Protein AF-A0A8S9PWS1-F1 (afdb_monomer)

Structure (mmCIF, N/CA/C/O backbone):
data_AF-A0A8S9PWS1-F1
#
_entry.id   AF-A0A8S9PWS1-F1
#
loop_
_atom_site.group_PDB
_atom_site.id
_atom_site.type_symbol
_atom_site.label_atom_id
_atom_site.label_alt_id
_atom_site.label_comp_id
_atom_site.label_asym_id
_atom_site.label_entity_id
_atom_site.label_seq_id
_atom_site.pdbx_PDB_ins_code
_atom_site.Cartn_x
_atom_site.Cartn_y
_atom_site.Cartn_z
_atom_site.occupancy
_atom_site.B_iso_or_equiv
_atom_site.auth_seq_id
_atom_site.auth_comp_id
_atom_site.auth_asym_id
_atom_site.auth_atom_id
_atom_site.pdbx_PDB_model_num
ATOM 1 N N . MET A 1 1 ? 21.330 3.662 -21.863 1.00 76.12 1 MET A N 1
ATOM 2 C CA . MET A 1 1 ? 21.332 4.357 -20.553 1.00 76.12 1 MET A CA 1
ATOM 3 C C . MET A 1 1 ? 19.961 4.320 -19.877 1.00 76.12 1 MET A C 1
ATOM 5 O O . MET A 1 1 ? 19.910 4.034 -18.689 1.00 76.12 1 MET A O 1
ATOM 9 N N . GLU A 1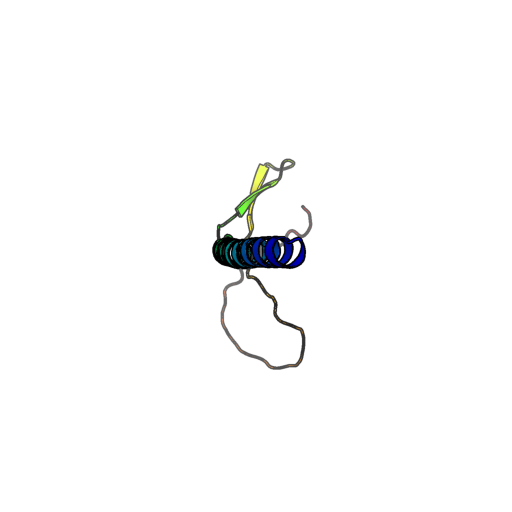 2 ? 18.857 4.512 -20.604 1.00 87.88 2 GLU A N 1
ATOM 10 C CA . GLU A 1 2 ? 17.488 4.497 -20.046 1.00 87.88 2 GLU A CA 1
ATOM 11 C C . GLU A 1 2 ? 17.085 3.185 -19.358 1.00 87.88 2 GLU A C 1
ATOM 13 O O . GLU A 1 2 ? 16.516 3.223 -18.272 1.00 87.88 2 GLU A O 1
ATOM 18 N N . CYS A 1 3 ? 17.438 2.019 -19.913 1.00 91.94 3 CYS A N 1
ATOM 19 C CA . CYS A 1 3 ? 17.090 0.737 -19.288 1.00 91.94 3 CYS A CA 1
ATOM 20 C C . CYS A 1 3 ? 17.711 0.558 -17.893 1.00 91.94 3 CYS A C 1
ATOM 22 O O . CYS A 1 3 ? 17.064 0.027 -16.997 1.00 91.94 3 CYS A O 1
ATOM 24 N N . GLU A 1 4 ? 18.949 1.015 -17.687 1.00 95.62 4 GLU A N 1
ATOM 25 C CA . GLU A 1 4 ? 19.621 0.933 -16.382 1.00 95.62 4 GLU A CA 1
ATOM 26 C C . GLU A 1 4 ? 19.025 1.918 -15.372 1.00 95.62 4 GLU A C 1
ATOM 28 O O . GLU A 1 4 ? 18.888 1.601 -14.191 1.00 95.62 4 GLU A O 1
ATOM 33 N N . TYR A 1 5 ? 18.609 3.095 -15.842 1.00 95.44 5 TYR A N 1
ATOM 34 C CA . TYR A 1 5 ? 17.887 4.058 -15.018 1.00 95.44 5 TYR A CA 1
ATOM 35 C C . TYR A 1 5 ? 16.519 3.513 -14.582 1.00 95.44 5 TYR A C 1
ATOM 37 O O . TYR A 1 5 ? 16.212 3.511 -13.390 1.00 95.44 5 TYR A O 1
ATOM 45 N N . LEU A 1 6 ? 15.737 2.967 -15.518 1.00 96.88 6 LEU A N 1
ATOM 46 C CA . LEU A 1 6 ? 14.439 2.359 -15.226 1.00 96.88 6 LEU A CA 1
ATOM 47 C C . LEU A 1 6 ? 14.576 1.188 -14.249 1.00 96.88 6 LEU A C 1
ATOM 49 O O . LEU A 1 6 ? 13.828 1.121 -13.279 1.00 96.88 6 LEU A O 1
ATOM 53 N N . LYS A 1 7 ? 15.567 0.305 -14.436 1.00 96.62 7 LYS A N 1
ATOM 54 C CA . LYS A 1 7 ? 15.844 -0.796 -13.496 1.00 96.62 7 LYS A CA 1
ATOM 55 C C . LYS A 1 7 ? 16.094 -0.293 -12.074 1.00 96.62 7 LYS A C 1
ATOM 57 O O . LYS A 1 7 ? 15.535 -0.852 -11.133 1.00 96.62 7 LYS A O 1
ATOM 62 N N . LYS A 1 8 ? 16.899 0.763 -11.908 1.00 97.31 8 LYS A N 1
ATOM 63 C CA . LYS A 1 8 ? 17.146 1.376 -10.592 1.00 97.31 8 LYS A CA 1
ATOM 64 C C . LYS A 1 8 ? 15.867 1.958 -9.995 1.00 97.31 8 LYS A C 1
ATOM 66 O O . LYS A 1 8 ? 15.582 1.703 -8.831 1.00 97.31 8 LYS A O 1
ATOM 71 N N . LEU A 1 9 ? 15.080 2.680 -10.796 1.00 97.38 9 LEU A N 1
ATOM 72 C CA . LEU A 1 9 ? 13.819 3.278 -10.357 1.00 97.38 9 LEU A CA 1
ATOM 73 C C . LEU A 1 9 ? 12.820 2.209 -9.886 1.00 97.38 9 LEU A C 1
ATOM 75 O O . LEU A 1 9 ? 12.263 2.321 -8.797 1.00 97.38 9 LEU A O 1
ATOM 79 N N . PHE A 1 10 ? 12.643 1.140 -10.669 1.00 97.88 10 PHE A N 1
ATOM 80 C CA . PHE A 1 10 ? 11.785 0.013 -10.304 1.00 97.88 10 PHE A CA 1
ATOM 81 C C . PHE A 1 10 ? 12.294 -0.725 -9.065 1.00 97.88 10 PHE A C 1
ATOM 83 O O . PHE A 1 10 ? 11.486 -1.138 -8.235 1.00 97.88 10 PHE A O 1
ATOM 90 N N . GLY A 1 11 ? 13.614 -0.863 -8.912 1.00 97.94 11 GLY A N 1
ATOM 91 C CA . GLY A 1 11 ? 14.226 -1.420 -7.707 1.00 97.94 11 GLY A CA 1
ATOM 92 C C . GLY A 1 11 ? 13.863 -0.616 -6.457 1.00 97.94 11 GLY A C 1
ATOM 93 O O . GLY A 1 11 ? 13.336 -1.182 -5.499 1.00 97.94 11 GLY A O 1
ATOM 94 N N . SER A 1 12 ? 14.063 0.703 -6.496 1.00 97.88 12 SER A N 1
ATOM 95 C CA . SER A 1 12 ? 13.716 1.600 -5.388 1.00 97.88 12 SER A CA 1
ATOM 96 C C . SER A 1 12 ? 12.219 1.583 -5.079 1.00 97.88 12 SER A C 1
ATOM 98 O O . SER A 1 12 ? 11.833 1.437 -3.922 1.00 97.88 12 SER A O 1
ATOM 100 N N . LEU A 1 13 ? 11.367 1.670 -6.105 1.00 98.31 13 LEU A N 1
ATOM 101 C CA . LEU A 1 13 ? 9.914 1.674 -5.932 1.00 98.31 13 LEU A CA 1
ATOM 102 C C . LEU A 1 13 ? 9.410 0.361 -5.314 1.00 98.31 13 LEU A C 1
ATOM 104 O O . LEU A 1 13 ? 8.516 0.375 -4.470 1.00 98.31 13 LEU A O 1
ATOM 108 N N . LYS A 1 14 ? 9.998 -0.776 -5.702 1.00 98.44 14 LYS A N 1
ATOM 109 C CA . LYS A 1 14 ? 9.657 -2.091 -5.149 1.00 98.44 14 LYS A CA 1
ATOM 110 C C . LYS A 1 14 ? 10.029 -2.201 -3.673 1.00 98.44 14 LYS A C 1
ATOM 112 O O . LYS A 1 14 ? 9.238 -2.734 -2.897 1.00 98.44 14 LYS A O 1
ATOM 117 N N . GLU A 1 15 ? 11.192 -1.685 -3.282 1.00 98.44 15 GLU A N 1
ATOM 118 C CA . GLU A 1 15 ? 11.598 -1.679 -1.874 1.00 98.44 15 GLU A CA 1
ATOM 119 C C . GLU A 1 15 ? 10.693 -0.769 -1.038 1.00 98.44 15 GLU A C 1
ATOM 121 O O . GLU A 1 15 ? 10.201 -1.195 0.006 1.00 98.44 15 GLU A O 1
ATOM 126 N N . GLN A 1 16 ? 10.373 0.430 -1.538 1.00 98.38 16 GLN A N 1
ATOM 127 C CA . GLN A 1 16 ? 9.430 1.325 -0.864 1.00 98.38 16 GLN A CA 1
ATOM 128 C C . GLN A 1 16 ? 8.041 0.696 -0.724 1.00 98.38 16 GLN A C 1
ATOM 130 O O . GLN A 1 16 ? 7.434 0.781 0.339 1.00 98.38 16 GLN A O 1
ATOM 135 N N . ASN A 1 17 ? 7.543 0.009 -1.755 1.00 97.38 17 ASN A N 1
ATOM 136 C CA . ASN A 1 17 ? 6.258 -0.682 -1.674 1.00 97.38 17 ASN A CA 1
ATOM 137 C C . ASN A 1 17 ? 6.280 -1.805 -0.623 1.00 97.38 17 ASN A C 1
ATOM 139 O O . ASN A 1 17 ? 5.336 -1.938 0.152 1.00 97.38 17 ASN A O 1
ATOM 143 N N . ARG A 1 18 ? 7.379 -2.569 -0.542 1.00 98.31 18 ARG A N 1
ATOM 144 C CA . ARG A 1 18 ? 7.566 -3.604 0.484 1.00 98.31 18 ARG A CA 1
ATOM 145 C C . ARG A 1 18 ? 7.562 -3.014 1.894 1.00 98.31 18 ARG A C 1
ATOM 147 O O . ARG A 1 18 ? 6.965 -3.602 2.789 1.00 98.31 18 ARG A O 1
ATOM 154 N N . GLN A 1 19 ? 8.227 -1.880 2.097 1.00 98.25 19 GLN A N 1
ATOM 155 C CA . GLN A 1 19 ? 8.249 -1.199 3.389 1.00 98.25 19 GLN A CA 1
ATOM 156 C C . GLN A 1 19 ? 6.861 -0.666 3.767 1.00 98.25 19 GLN A C 1
ATOM 158 O O . GLN A 1 19 ? 6.382 -0.956 4.859 1.00 98.25 19 GLN A O 1
ATOM 163 N N . LEU A 1 20 ? 6.170 -0.005 2.836 1.00 97.75 20 LEU A N 1
ATOM 164 C CA . LEU A 1 20 ? 4.803 0.474 3.049 1.00 97.75 20 LEU A CA 1
ATOM 165 C C . LEU A 1 20 ? 3.830 -0.660 3.387 1.00 97.75 20 LEU A C 1
ATOM 167 O O . LEU A 1 20 ? 2.963 -0.489 4.234 1.00 97.75 20 LEU A O 1
ATOM 171 N N . GLN A 1 21 ? 3.958 -1.830 2.758 1.00 96.94 21 GLN A N 1
ATOM 172 C CA . GLN A 1 21 ? 3.113 -2.980 3.092 1.00 96.94 21 GLN A CA 1
ATOM 173 C C . GLN A 1 21 ? 3.325 -3.456 4.531 1.00 96.94 21 GLN A C 1
ATOM 175 O O . GLN A 1 21 ? 2.342 -3.773 5.198 1.00 96.94 21 GLN A O 1
ATOM 180 N N . LYS A 1 22 ? 4.574 -3.458 5.016 1.00 96.06 22 LYS A N 1
ATOM 181 C CA . LYS A 1 22 ? 4.879 -3.775 6.418 1.00 96.06 22 LYS A CA 1
ATOM 182 C C . LYS A 1 22 ? 4.273 -2.746 7.360 1.00 96.06 22 LYS A C 1
ATOM 184 O O . LYS A 1 22 ? 3.593 -3.134 8.295 1.00 96.06 22 LYS A O 1
ATOM 189 N N . GLU A 1 23 ? 4.433 -1.457 7.071 1.00 95.50 23 GLU A N 1
ATOM 190 C CA . GLU A 1 23 ? 3.820 -0.388 7.870 1.00 95.50 23 GLU A CA 1
ATOM 191 C C . GLU A 1 23 ? 2.290 -0.508 7.884 1.00 95.50 23 GLU A C 1
ATOM 193 O O . GLU A 1 23 ? 1.654 -0.364 8.921 1.00 95.50 23 GLU A O 1
ATOM 198 N N . VAL A 1 24 ? 1.672 -0.841 6.750 1.00 95.25 24 VAL A N 1
ATOM 199 C CA . VAL A 1 24 ? 0.225 -1.078 6.664 1.00 95.25 24 VAL A CA 1
ATOM 200 C C . VAL A 1 24 ? -0.203 -2.310 7.464 1.00 95.25 24 VAL A C 1
ATOM 202 O O . VAL A 1 24 ? -1.303 -2.319 8.019 1.00 95.25 24 VAL A O 1
ATOM 205 N N . GLU A 1 25 ? 0.606 -3.366 7.490 1.00 93.75 25 GLU A N 1
ATOM 206 C CA . GLU A 1 25 ? 0.345 -4.565 8.285 1.00 93.75 25 GLU A CA 1
ATOM 207 C C . GLU A 1 25 ? 0.513 -4.286 9.781 1.00 93.75 25 GLU A C 1
ATOM 209 O O . GLU A 1 25 ? -0.375 -4.633 10.557 1.00 93.75 25 GLU A O 1
ATOM 214 N N . GLU A 1 26 ? 1.564 -3.565 10.171 1.00 90.81 26 GLU A N 1
ATOM 215 C CA . GLU A 1 26 ? 1.777 -3.070 11.531 1.00 90.81 26 GLU A CA 1
ATOM 216 C C . GLU A 1 26 ? 0.611 -2.187 11.973 1.00 90.81 26 GLU A C 1
ATOM 218 O O . GLU A 1 26 ? 0.019 -2.445 13.012 1.00 90.81 26 GLU A O 1
ATOM 223 N N . LEU A 1 27 ? 0.185 -1.216 11.161 1.00 89.12 27 LEU A N 1
ATOM 224 C CA . LEU A 1 27 ? -0.982 -0.378 11.449 1.00 89.12 27 LEU A CA 1
ATOM 225 C C . LEU A 1 27 ? -2.287 -1.180 11.500 1.00 89.12 27 LEU A C 1
ATOM 227 O O . LEU A 1 27 ? -3.184 -0.841 12.267 1.00 89.12 27 LEU A O 1
ATOM 231 N N . ARG A 1 28 ? -2.418 -2.253 10.709 1.00 84.81 28 ARG A N 1
ATOM 232 C CA . ARG A 1 28 ? -3.566 -3.167 10.793 1.00 84.81 28 ARG A CA 1
ATOM 233 C C . ARG A 1 28 ? -3.535 -4.026 12.050 1.00 84.81 28 ARG A C 1
ATOM 235 O O . ARG A 1 28 ? -4.607 -4.305 12.577 1.00 84.81 28 ARG A O 1
ATOM 242 N N . ALA A 1 29 ? -2.360 -4.430 12.519 1.00 80.44 29 ALA A N 1
ATOM 243 C CA . ALA A 1 29 ? -2.180 -5.120 13.793 1.00 80.44 29 ALA A CA 1
ATOM 244 C C . ALA A 1 29 ? -2.396 -4.166 14.980 1.00 80.44 29 ALA A C 1
ATOM 246 O O . ALA A 1 29 ? -2.983 -4.558 15.983 1.00 80.44 29 ALA A O 1
ATOM 247 N N . LEU A 1 30 ? -2.004 -2.898 14.816 1.00 75.69 30 LEU A N 1
ATOM 248 C CA . LEU A 1 30 ? -2.312 -1.766 15.688 1.00 75.69 30 LEU A CA 1
ATOM 249 C C . LEU A 1 30 ? -3.715 -1.197 15.454 1.00 75.69 30 LEU A C 1
ATOM 251 O O . LEU A 1 30 ? -4.057 -0.183 16.074 1.00 75.69 30 LEU A O 1
ATOM 255 N N . LYS A 1 31 ? -4.575 -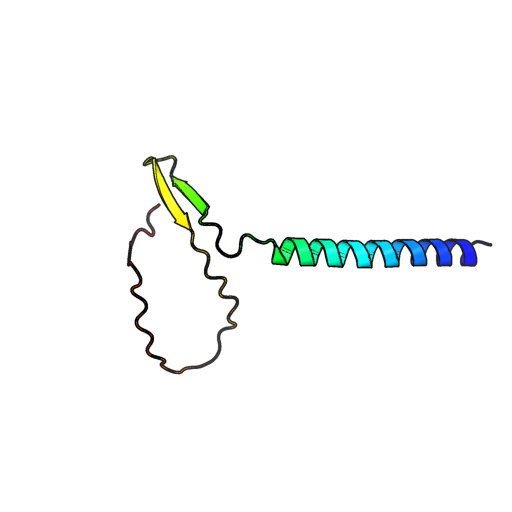1.847 14.641 1.00 61.47 31 LYS A N 1
ATOM 256 C CA . LYS A 1 31 ? -6.016 -1.602 14.775 1.00 61.47 31 LYS A CA 1
ATOM 257 C C . LYS A 1 31 ? -6.311 -1.675 16.267 1.00 61.47 31 LYS A C 1
ATOM 259 O O . LYS A 1 31 ? -5.739 -2.541 16.926 1.00 61.47 31 LYS A O 1
ATOM 264 N N . PRO A 1 32 ? -7.159 -0.797 16.812 1.00 56.84 32 PRO A N 1
ATOM 265 C CA . PRO A 1 32 ? -7.611 -0.933 18.183 1.00 56.84 32 PRO A CA 1
ATOM 266 C C . PRO A 1 32 ? -8.365 -2.263 18.331 1.00 56.84 32 PRO A C 1
ATOM 268 O O . PRO A 1 32 ? -9.589 -2.320 18.283 1.00 56.84 32 PRO A O 1
ATOM 271 N N . VAL A 1 33 ? -7.624 -3.361 18.481 1.00 57.88 33 VAL A N 1
ATOM 272 C CA . VAL A 1 33 ? -8.097 -4.656 18.925 1.00 57.88 33 VAL A CA 1
ATOM 273 C C . VAL A 1 33 ? -8.524 -4.380 20.353 1.00 57.88 33 VAL A C 1
ATOM 275 O O . VAL A 1 33 ? -7.693 -4.237 21.245 1.00 57.88 33 VAL A O 1
ATOM 278 N N . SER A 1 34 ? -9.827 -4.192 20.547 1.00 54.88 34 SER A N 1
ATOM 279 C CA . SER A 1 34 ? -10.446 -3.881 21.837 1.00 54.88 34 SER A CA 1
ATOM 280 C C . SER A 1 34 ? -10.029 -2.562 22.506 1.00 54.88 34 SER A C 1
ATOM 282 O O . SER A 1 34 ? -9.985 -2.489 23.733 1.00 54.88 34 SER A O 1
ATOM 284 N N . ALA A 1 35 ? -9.795 -1.477 21.757 1.00 54.44 35 ALA A N 1
ATOM 285 C CA . ALA A 1 35 ? -9.984 -0.182 22.413 1.00 54.44 35 ALA A CA 1
ATOM 286 C C . ALA A 1 35 ? -11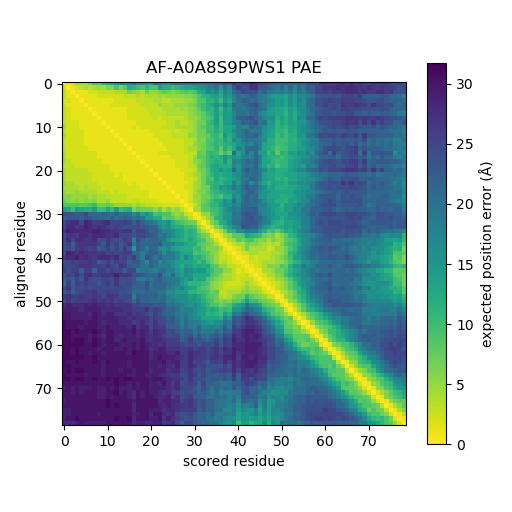.491 -0.030 22.626 1.00 54.44 35 ALA A C 1
ATOM 288 O O . ALA A 1 35 ? -12.241 0.029 21.657 1.00 54.44 35 ALA A O 1
ATOM 289 N N . SER A 1 36 ? -11.932 -0.027 23.881 1.00 60.94 36 SER A N 1
ATOM 290 C CA . SER A 1 36 ? -13.283 0.365 24.272 1.00 60.94 36 SER A CA 1
ATOM 291 C C . SER A 1 36 ? -13.560 1.759 23.710 1.00 60.94 36 SER A C 1
ATOM 293 O O . SER A 1 36 ? -13.214 2.760 24.338 1.00 60.94 36 SER A O 1
ATOM 295 N N . VAL A 1 37 ? -14.119 1.851 22.502 1.00 66.81 37 VAL A N 1
ATOM 296 C CA . VAL A 1 37 ? -14.460 3.145 21.916 1.00 66.81 37 VAL A CA 1
ATOM 297 C C . VAL A 1 37 ? -15.719 3.606 22.627 1.00 66.81 37 VAL A C 1
ATOM 299 O O . VAL A 1 37 ? -16.796 3.043 22.444 1.00 66.81 37 VAL A O 1
ATOM 302 N N . LEU A 1 38 ? -15.554 4.602 23.494 1.00 69.06 38 LEU A N 1
ATOM 303 C CA . LEU A 1 38 ? -16.652 5.319 24.121 1.00 69.06 38 LEU A CA 1
ATOM 304 C C . LEU A 1 38 ? -17.272 6.240 23.067 1.00 69.06 38 LEU A C 1
ATOM 306 O O . LEU A 1 38 ? -16.790 7.345 22.829 1.00 69.06 38 LEU A O 1
ATOM 310 N N . THR A 1 39 ? -18.323 5.777 22.401 1.00 71.88 39 THR A N 1
ATOM 311 C CA . THR A 1 39 ? -19.119 6.622 21.511 1.00 71.88 39 THR A CA 1
ATOM 312 C C . THR A 1 39 ? -20.129 7.393 22.349 1.00 71.88 39 THR A C 1
ATOM 314 O O . THR A 1 39 ? -20.861 6.819 23.151 1.00 71.88 39 THR A O 1
ATOM 317 N N . MET A 1 40 ? -20.154 8.711 22.187 1.00 78.69 40 MET A N 1
ATOM 318 C CA . MET A 1 40 ? -21.096 9.587 22.873 1.00 78.69 40 MET A CA 1
ATOM 319 C C . MET A 1 40 ? -22.265 9.907 21.950 1.00 78.69 40 MET A C 1
ATOM 321 O O . MET A 1 40 ? -22.057 10.410 20.848 1.00 78.69 40 MET A O 1
ATOM 325 N N . CYS A 1 41 ? -23.495 9.638 22.389 1.00 76.62 41 CYS A N 1
ATOM 326 C CA . CYS A 1 41 ? -24.686 10.062 21.660 1.00 76.62 41 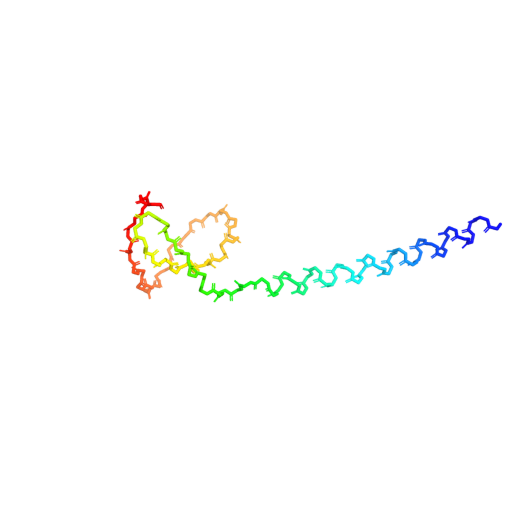CYS A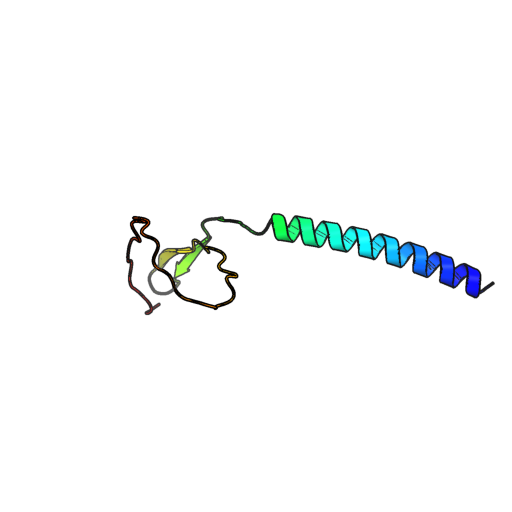 CA 1
ATOM 327 C C . CYS A 1 41 ? -24.941 11.561 21.910 1.00 76.62 41 CYS A C 1
ATO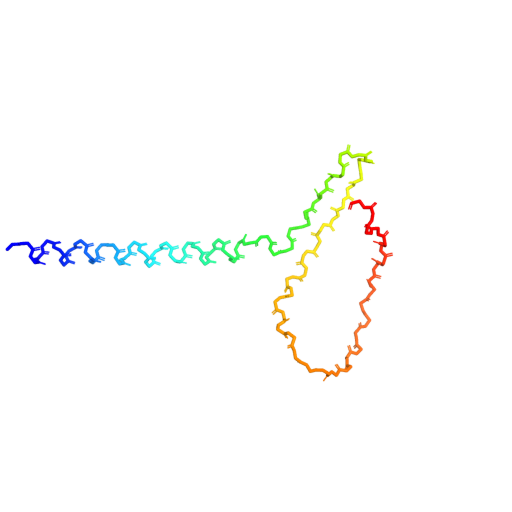M 329 O O . CYS A 1 41 ? -25.270 11.927 23.039 1.00 76.62 41 CYS A O 1
ATOM 331 N N . PRO A 1 42 ? -24.893 12.440 20.893 1.00 75.88 42 PRO A N 1
ATOM 332 C CA . PRO A 1 42 ? -25.089 13.882 21.080 1.00 75.88 42 PRO A CA 1
ATOM 333 C C . PRO A 1 42 ? -26.537 14.273 21.425 1.00 75.88 42 PRO A C 1
ATOM 335 O O . PRO A 1 42 ? -26.809 15.438 21.694 1.00 75.88 42 PRO A O 1
ATOM 338 N N . ARG A 1 43 ? -27.489 13.327 21.393 1.00 76.88 43 ARG A N 1
ATOM 339 C CA . ARG A 1 43 ? -28.915 13.589 21.651 1.00 76.88 43 ARG A CA 1
ATOM 340 C C . ARG A 1 43 ? -29.362 13.259 23.072 1.00 76.88 43 ARG A C 1
ATOM 342 O O . ARG A 1 43 ? -30.324 13.848 23.551 1.00 76.88 43 ARG A O 1
ATOM 349 N N . CYS A 1 44 ? -28.700 12.309 23.723 1.00 84.38 44 CYS A N 1
ATOM 350 C CA . CYS A 1 44 ? -29.023 11.899 25.091 1.00 84.38 44 CYS A CA 1
ATOM 351 C C . CYS A 1 44 ? -27.798 11.811 26.009 1.00 84.38 44 CYS A C 1
ATOM 353 O O . CYS A 1 44 ? -27.931 11.329 27.129 1.00 84.38 44 CYS A O 1
ATOM 355 N N . GLU A 1 45 ? -26.625 12.232 25.522 1.00 80.06 45 GLU A N 1
ATOM 356 C CA . GLU A 1 45 ? -25.344 12.252 26.246 1.00 80.06 45 GLU A CA 1
ATOM 357 C C . GLU A 1 45 ? -24.937 10.890 26.829 1.00 80.06 45 GLU A C 1
ATOM 359 O O . GLU A 1 45 ? -24.149 10.798 27.767 1.00 80.06 45 GLU A O 1
ATOM 364 N N . ARG A 1 46 ? -25.456 9.792 26.269 1.00 78.81 46 ARG A N 1
ATOM 365 C CA . ARG A 1 46 ? -25.106 8.440 26.714 1.00 78.81 46 ARG A CA 1
ATOM 366 C C . ARG A 1 46 ? -23.808 7.973 26.085 1.00 78.81 46 ARG A C 1
ATOM 368 O O . ARG A 1 46 ? -23.610 8.125 24.879 1.00 78.81 46 ARG A O 1
ATOM 375 N N . VAL A 1 47 ? -22.958 7.375 26.919 1.00 75.19 47 VAL A N 1
ATOM 376 C CA . VAL A 1 47 ? -21.695 6.752 26.520 1.00 75.19 47 VAL A CA 1
ATOM 377 C C . VAL A 1 47 ? -21.947 5.285 26.218 1.00 75.19 47 VAL A C 1
ATOM 379 O O . VAL A 1 47 ? -22.353 4.529 27.098 1.00 75.19 47 VAL A O 1
ATOM 382 N N . THR A 1 48 ? -21.702 4.872 24.983 1.00 71.62 48 THR A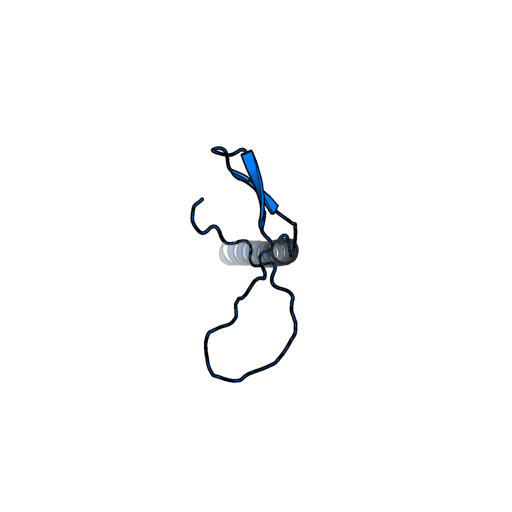 N 1
ATOM 383 C CA . THR A 1 48 ? -21.739 3.470 24.573 1.00 71.62 48 THR A CA 1
ATOM 384 C C . THR A 1 48 ? -20.318 2.967 24.392 1.00 71.62 48 THR A C 1
ATOM 386 O O . THR A 1 48 ? -19.532 3.583 23.679 1.00 71.62 48 THR A O 1
ATOM 389 N N . VAL A 1 49 ? -19.986 1.840 25.017 1.00 66.94 49 VAL A N 1
ATOM 390 C CA . VAL A 1 49 ? -18.717 1.144 24.787 1.00 66.94 49 VAL A CA 1
ATOM 391 C C . VAL A 1 49 ? -18.906 0.228 23.582 1.00 66.94 49 VAL A C 1
ATOM 393 O O . VAL A 1 49 ? -19.572 -0.801 23.693 1.00 66.94 49 VAL A O 1
ATOM 396 N N . ALA A 1 50 ? -18.335 0.581 22.434 1.00 65.31 50 ALA A N 1
ATOM 397 C CA . ALA A 1 50 ? -18.270 -0.332 21.302 1.00 65.31 50 ALA A CA 1
ATOM 398 C C . ALA A 1 50 ? -17.106 -1.311 21.522 1.00 65.31 50 ALA A C 1
ATOM 400 O O . ALA A 1 50 ? -15.936 -0.946 21.407 1.00 65.31 50 ALA A O 1
ATOM 401 N N . ALA A 1 51 ? -17.435 -2.554 21.878 1.00 61.19 51 ALA A N 1
ATOM 402 C CA . ALA A 1 51 ? -16.501 -3.673 21.853 1.00 61.19 51 ALA A CA 1
ATOM 403 C C . ALA A 1 51 ? -16.686 -4.411 20.524 1.00 61.19 51 ALA A C 1
ATOM 405 O O . ALA A 1 51 ? -17.570 -5.259 20.392 1.00 61.19 51 ALA A O 1
ATOM 406 N N . ASP A 1 52 ? -15.884 -4.051 19.526 1.00 59.66 52 ASP A N 1
ATOM 407 C CA . ASP A 1 52 ? -15.955 -4.674 18.208 1.00 59.66 52 ASP A CA 1
ATOM 408 C C . ASP A 1 52 ? -15.301 -6.068 18.282 1.00 59.66 52 ASP A C 1
ATOM 410 O O . ASP A 1 52 ? -14.079 -6.220 18.204 1.00 59.66 52 ASP A O 1
ATOM 414 N N . ASN A 1 53 ? -16.103 -7.113 18.526 1.00 58.00 53 ASN A N 1
ATOM 415 C CA . ASN A 1 53 ? -15.657 -8.496 18.350 1.00 58.00 53 ASN A CA 1
ATOM 416 C C . ASN A 1 53 ? -15.549 -8.732 16.845 1.00 58.00 53 ASN A C 1
ATOM 418 O O . ASN A 1 53 ? -16.521 -9.171 16.230 1.00 58.00 53 ASN A O 1
ATOM 422 N N . GLY A 1 54 ? -14.386 -8.404 16.275 1.00 54.22 54 GLY A N 1
ATOM 423 C CA . GLY A 1 54 ? -14.062 -8.571 14.860 1.00 54.22 54 GLY A CA 1
ATOM 424 C C . GLY A 1 54 ? -14.429 -9.963 14.352 1.00 54.22 54 GLY A C 1
ATOM 425 O O . GLY A 1 54 ? -13.633 -10.896 14.409 1.00 54.22 54 GLY A O 1
ATOM 426 N N . SER A 1 55 ? -15.654 -10.087 13.852 1.00 50.53 55 SER A N 1
ATOM 427 C CA . SER A 1 55 ? -16.217 -11.307 13.302 1.00 50.53 55 SER A CA 1
ATOM 428 C C . SER A 1 55 ? -16.079 -11.215 11.794 1.00 50.53 55 SER A C 1
ATOM 430 O O . SER A 1 55 ? -17.044 -10.987 11.079 1.00 50.53 55 SER A O 1
ATOM 432 N N . ASN A 1 56 ? -14.856 -11.404 11.304 1.00 46.69 56 ASN A N 1
ATOM 433 C CA . ASN A 1 56 ? -14.688 -11.928 9.954 1.00 46.69 56 ASN A CA 1
ATOM 434 C C . ASN A 1 56 ? -14.806 -13.452 10.050 1.00 46.69 56 ASN A C 1
ATOM 436 O O . ASN A 1 56 ? -13.815 -14.171 9.958 1.00 46.69 56 ASN A O 1
ATOM 440 N N . ALA A 1 57 ? -16.023 -13.929 10.303 1.00 39.22 57 ALA A N 1
ATOM 441 C CA . ALA A 1 57 ? -16.390 -15.317 10.102 1.00 39.22 57 ALA A CA 1
ATOM 442 C C . ALA A 1 57 ? -17.284 -15.348 8.865 1.00 39.22 57 ALA A C 1
ATOM 444 O O . ALA A 1 57 ? -18.420 -14.884 8.889 1.00 39.22 57 ALA A O 1
ATOM 445 N N . VAL A 1 58 ? -16.704 -15.835 7.770 1.00 38.62 58 VAL A N 1
ATOM 446 C CA . VAL A 1 58 ? -17.433 -16.337 6.607 1.00 38.62 58 VAL A CA 1
ATOM 447 C C . VAL A 1 58 ? -18.548 -17.250 7.118 1.00 38.62 58 VAL A C 1
ATOM 449 O O . VAL A 1 58 ? -18.280 -18.176 7.886 1.00 38.62 58 VAL A O 1
ATOM 452 N N . GLU A 1 59 ? -19.789 -16.951 6.739 1.00 44.56 59 GLU A N 1
ATOM 453 C CA . GLU A 1 59 ? -20.916 -17.836 6.994 1.00 44.56 59 GLU A CA 1
ATOM 454 C C . GLU A 1 59 ? -20.739 -19.129 6.202 1.00 44.56 59 GLU A C 1
ATOM 456 O O . GLU A 1 59 ? -20.807 -19.107 4.977 1.00 44.56 59 GLU A O 1
ATOM 461 N N . GLU A 1 60 ? -20.565 -20.253 6.900 1.00 35.38 60 GLU A N 1
ATOM 462 C CA . GLU A 1 60 ? -21.069 -21.544 6.436 1.00 35.38 60 GLU A CA 1
ATOM 463 C C . GLU A 1 60 ? -21.177 -22.545 7.602 1.00 35.38 60 GLU A C 1
ATOM 465 O O . GLU A 1 60 ? -20.196 -22.837 8.281 1.00 35.38 60 GLU A O 1
ATOM 470 N N . GLY A 1 61 ? -22.380 -23.094 7.807 1.00 38.47 61 GLY A N 1
ATOM 471 C CA . GLY A 1 61 ? -22.579 -24.420 8.407 1.00 38.47 61 GLY A CA 1
ATOM 472 C C . GLY A 1 61 ? -22.611 -24.542 9.939 1.00 38.47 61 GLY A C 1
ATOM 473 O O . GLY A 1 61 ? -21.588 -24.675 10.596 1.00 38.47 61 GLY A O 1
ATOM 474 N N . THR A 1 62 ? -23.831 -24.632 10.484 1.00 37.97 62 THR A N 1
ATOM 475 C CA . THR A 1 62 ? -24.264 -25.547 11.569 1.00 37.97 62 THR A CA 1
ATOM 476 C C . THR A 1 62 ? -23.205 -26.143 12.516 1.00 37.97 62 THR A C 1
ATOM 478 O O . THR A 1 62 ? -22.487 -27.057 12.124 1.00 37.97 62 THR A O 1
ATOM 481 N N . ALA A 1 63 ? -23.255 -25.787 13.808 1.00 36.53 63 ALA A N 1
ATOM 482 C CA . ALA A 1 63 ? -23.342 -26.730 14.942 1.00 36.53 63 ALA A CA 1
ATOM 483 C C . ALA A 1 63 ? -23.198 -26.001 16.292 1.00 36.53 63 ALA A C 1
ATOM 485 O O . ALA A 1 63 ? -22.341 -25.140 16.476 1.00 36.53 63 ALA A O 1
ATOM 486 N N . LEU A 1 64 ? -24.047 -26.389 17.247 1.00 52.72 64 LEU A N 1
ATOM 487 C CA . LEU A 1 64 ? -24.068 -25.920 18.630 1.00 52.72 64 LEU A CA 1
ATOM 488 C C . LEU A 1 64 ? -22.685 -25.983 19.296 1.00 52.72 64 LEU A C 1
ATOM 490 O O . LEU A 1 64 ? -22.042 -27.034 19.305 1.00 52.72 64 LEU A O 1
ATOM 494 N N . ARG A 1 65 ? -22.303 -24.916 20.008 1.00 39.38 65 ARG A N 1
ATOM 495 C CA . ARG A 1 65 ? -21.333 -25.029 21.101 1.00 39.38 65 ARG A CA 1
ATOM 496 C C . ARG A 1 65 ? -21.639 -24.047 22.221 1.00 39.38 65 ARG A C 1
ATOM 498 O O . ARG A 1 65 ? -21.410 -22.847 22.125 1.00 39.38 65 ARG A O 1
ATOM 505 N N . SER A 1 66 ? -22.158 -24.624 23.294 1.00 55.31 66 SER A N 1
ATOM 506 C CA . SER A 1 66 ? -22.356 -24.038 24.608 1.00 55.31 66 SER A CA 1
ATOM 507 C C . SER A 1 66 ? -21.089 -23.333 25.091 1.00 55.31 66 SER A C 1
ATOM 509 O O . SER A 1 66 ? -20.109 -23.981 25.454 1.00 55.31 66 SER A O 1
ATOM 511 N N . GLN A 1 67 ? -21.117 -22.006 25.135 1.00 46.50 67 GLN A N 1
ATOM 512 C CA . GLN A 1 67 ? -20.291 -21.234 26.053 1.00 46.50 67 GLN A CA 1
ATOM 513 C C . GLN A 1 67 ? -21.180 -20.172 26.678 1.00 46.50 67 GLN A C 1
ATOM 515 O O . GLN A 1 67 ? -21.652 -19.261 26.002 1.00 46.50 67 GLN A O 1
ATOM 520 N N . SER A 1 68 ? -21.410 -20.321 27.982 1.00 50.16 68 SER A N 1
ATOM 521 C CA . SER A 1 68 ? -21.931 -19.277 28.854 1.00 50.16 68 SER A CA 1
ATOM 522 C C . SER A 1 68 ? -21.048 -18.034 28.739 1.00 50.16 68 SER A C 1
ATOM 524 O O . SER A 1 68 ? -20.084 -17.867 29.480 1.00 50.16 68 SER A O 1
ATOM 526 N N . ARG A 1 69 ? -21.374 -17.154 27.796 1.00 43.09 69 ARG A N 1
ATOM 527 C CA . ARG A 1 69 ? -20.984 -15.749 27.818 1.00 43.09 69 ARG A CA 1
ATOM 528 C C . ARG A 1 69 ? -22.216 -15.003 28.286 1.00 43.09 69 ARG A C 1
ATOM 530 O O . ARG A 1 69 ? -23.235 -15.021 27.604 1.00 43.09 69 ARG A O 1
ATOM 537 N N . MET A 1 70 ? -22.136 -14.378 29.456 1.00 41.00 70 MET A N 1
ATOM 538 C CA . MET A 1 70 ? -23.134 -13.395 29.859 1.00 41.00 70 MET A CA 1
ATOM 539 C C . MET A 1 70 ? -23.060 -12.235 28.865 1.00 41.00 70 MET A C 1
ATOM 541 O O . MET A 1 70 ? -22.249 -11.324 29.006 1.00 41.00 70 MET A O 1
ATOM 545 N N . THR A 1 71 ? -23.858 -12.303 27.805 1.00 40.41 71 THR A N 1
ATOM 546 C CA . THR A 1 71 ? -24.134 -11.155 26.955 1.00 40.41 71 THR A CA 1
ATOM 547 C C . THR A 1 71 ? -25.060 -10.265 27.763 1.00 40.41 71 THR A C 1
ATOM 549 O O . THR A 1 71 ? -26.237 -10.588 27.935 1.00 40.41 71 THR A O 1
ATOM 552 N N . ILE A 1 72 ? -24.522 -9.177 28.315 1.00 51.12 72 ILE A N 1
ATOM 553 C CA . ILE A 1 72 ? -25.341 -8.089 28.847 1.00 5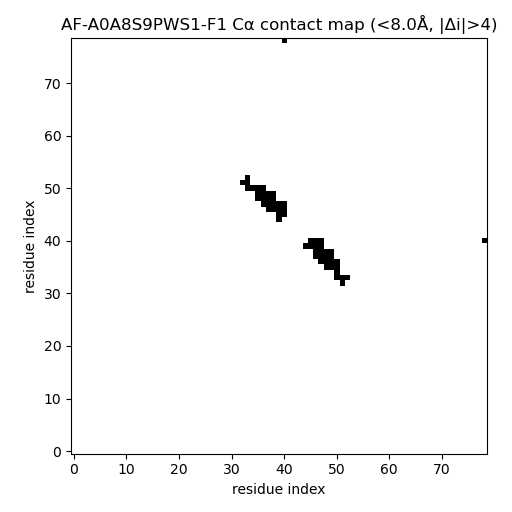1.12 72 ILE A CA 1
ATOM 554 C C . ILE A 1 72 ? -26.115 -7.549 27.646 1.00 51.12 72 ILE A C 1
ATOM 556 O O . ILE A 1 72 ? -25.597 -6.793 26.828 1.00 51.12 72 ILE A O 1
ATOM 560 N N . SER A 1 73 ? -27.337 -8.050 27.497 1.00 54.16 73 SER A N 1
ATOM 561 C CA . SER A 1 73 ? -28.311 -7.606 26.519 1.00 54.16 73 SER A CA 1
ATOM 562 C C . SER A 1 73 ? -28.758 -6.206 26.914 1.00 54.16 73 SER A C 1
ATOM 564 O O . SER A 1 73 ? -29.775 -6.037 27.582 1.00 54.16 73 SER A O 1
ATOM 566 N N . SER A 1 74 ? -27.998 -5.196 26.508 1.00 53.25 74 SER A N 1
ATOM 567 C CA . SER A 1 74 ? -28.487 -3.823 26.487 1.00 53.25 74 SER A CA 1
ATOM 568 C C . SER A 1 74 ? -29.022 -3.543 25.091 1.00 53.25 74 SER A C 1
ATOM 570 O O . SER A 1 74 ? -28.326 -3.034 24.217 1.00 53.25 74 SER A O 1
ATOM 572 N N . SER A 1 75 ? -30.279 -3.937 24.893 1.00 64.12 75 SER A N 1
ATOM 573 C CA . SER A 1 75 ? -31.125 -3.475 23.800 1.00 64.12 75 SER A CA 1
ATOM 574 C C . SER A 1 75 ? -31.062 -1.957 23.701 1.00 64.12 75 SER A C 1
ATOM 576 O O . SER A 1 75 ? -31.379 -1.279 24.676 1.00 64.12 75 SER A O 1
ATOM 578 N N . SER A 1 76 ? -30.711 -1.433 22.528 1.00 51.06 76 SER A N 1
ATOM 579 C CA . SER A 1 76 ? -31.256 -0.191 21.962 1.00 51.06 76 SER A CA 1
ATOM 580 C C . SER A 1 76 ? -30.733 -0.023 20.536 1.00 51.06 76 SER A C 1
ATOM 582 O O . SER A 1 76 ? -29.830 0.758 20.281 1.00 51.06 76 SER A O 1
ATOM 584 N N . THR A 1 77 ? -31.358 -0.711 19.581 1.00 56.06 77 THR A N 1
ATOM 585 C CA . THR A 1 77 ? -31.296 -0.395 18.138 1.00 56.06 77 THR A CA 1
ATOM 586 C C . THR A 1 77 ? -32.030 0.912 17.784 1.00 56.06 77 THR A C 1
ATOM 588 O O . THR A 1 77 ? -32.340 1.169 16.627 1.00 56.06 77 THR A O 1
ATOM 591 N N . LEU A 1 78 ? -32.332 1.743 18.784 1.00 54.97 78 LEU A N 1
ATOM 592 C CA . LEU A 1 78 ? -32.871 3.091 18.638 1.00 54.97 78 LEU A CA 1
ATOM 593 C C . LEU A 1 78 ? -32.009 4.078 19.433 1.00 54.97 78 LEU A C 1
ATOM 595 O O . LEU A 1 78 ? -32.475 4.755 20.349 1.00 54.97 78 LEU A O 1
ATOM 599 N N . CYS A 1 79 ? -30.731 4.138 19.080 1.00 51.97 79 CYS A N 1
ATOM 600 C CA . CYS A 1 79 ? -30.095 5.404 18.750 1.00 51.97 79 CYS A CA 1
ATOM 601 C C . CYS A 1 79 ? -28.952 5.167 17.765 1.00 51.97 79 CYS A C 1
ATOM 603 O O . CYS A 1 79 ? -28.298 4.109 17.884 1.00 51.97 79 CYS A O 1
#

Mean predicted aligned error: 16.73 Å

InterPro domains:
  IPR003106 Leucine zipper, homeobox-associated [SM00340] (1-40)
  IPR050762 HD-ZIP Homeobox Leucine Zipper 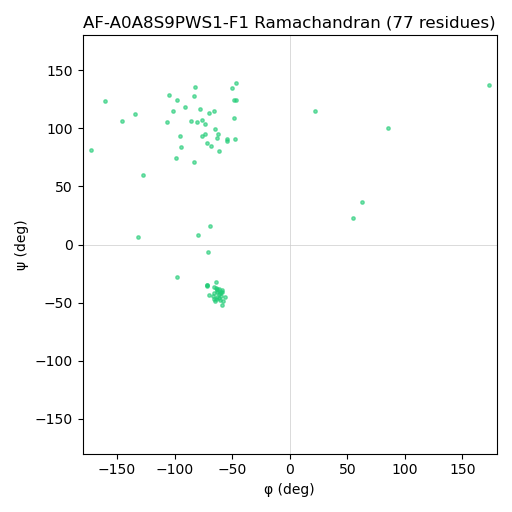Class II [PTHR45714] (1-58)

Radius of gyration: 23.23 Å; Cα contacts (8 Å, |Δi|>4): 28; chains: 1; bounding box: 54×41×50 Å

Sequence (79 aa):
MECEYLKKLFGSLKEQNRQLQKEVEELRALKPVSASVLTMCPRCERVTVAADNGSNAVEEGTALRSQSRMTISSSSTLC

Nearest PDB structures (foldseek):
  7eu1-assembly1_I  TM=2.908E-01  e=5.100E+00  Arabidopsis thaliana

Organism: Brassica cretica (NCBI:txid69181)

Secondary structure (DSSP, 8-state):
-HHHHHHHHHHHHHHHHHHHHHHHHHHHHTS-TT--EEEEPTTT--EEEE-----------------------------

Solvent-accessible surface area (backbone atoms only — not comparable to full-atom values): 5295 Å² total; per-residue (Å²): 113,65,69,63,51,51,52,52,52,53,51,52,52,51,51,52,51,54,51,51,51,49,53,51,49,50,51,57,70,63,40,72,81,66,51,69,43,71,46,69,39,91,86,76,73,45,75,42,71,48,72,72,75,83,72,88,65,81,90,75,82,91,79,93,76,95,68,97,66,89,72,81,80,75,86,60,98,82,117

pLDDT: mean 70.93, std 21.04, range [35.38, 98.44]

Foldseek 3Di:
DVVVVVVVVVVVVVVVVVVVVVVVVVVVVVPPQPPQPQDADPPPRDTDGDNPPPPPDDDDDDDDDDDPDPPPPPDDPPD